Protein AF-A0A6I0BPE5-F1 (afdb_monomer)

Foldseek 3Di:
DDLVLLVVLVVVLCVLQVPDDDDPVLSVVSCVLCVVPDSVQLVVQSVVCSVPDPDGDDSCSSVDDPPVPDQDPVNVVVVVVVVVVVVVPDPDPVVVVVVVVVVCVVVVHDDDDDD

Secondary structure (DSSP, 8-state):
--HHHHHHHHHHHHHH-TT----HHHHHHHHHHTTTS-HHHHHHHHHHHHHH-SSPPPHHHHHS-----SPPHHHHHHHHHHHHHHHHTPPPHHHHHHHHHHHHHHTT--PPPP-

Solvent-accessible surface area (backbone atoms only — not comparable to full-atom values): 7094 Å² total; per-residue (Å²): 56,56,68,71,56,49,52,50,53,52,52,51,49,37,75,75,34,85,86,55,82,88,48,73,67,58,53,53,52,52,40,68,76,36,46,93,40,63,57,70,66,37,52,53,47,48,56,52,46,66,74,77,45,96,65,84,81,54,73,64,68,51,70,51,77,87,71,77,83,64,88,44,76,66,56,51,53,50,50,52,51,51,48,61,55,58,59,70,75,55,67,54,73,68,57,46,50,52,54,51,52,51,51,28,59,75,72,70,50,85,80,79,77,85,129

pLDDT: mean 85.26, std 11.71, range [37.69, 96.25]

Sequence (115 aa):
MEQKEVTGLLRYIVAVYPHFELTDDLVKVWIDLMKDVPYEETLVKLKEHCKTNKFPPKPADLLHEEKYSGPTVLGTKQLFKQWDENSKDVAPPEEREKHLKEIAKILGIKRRGRQ

Structure (mmCIF, N/CA/C/O backbone):
data_AF-A0A6I0BPE5-F1
#
_entry.id   AF-A0A6I0BPE5-F1
#
loop_
_atom_site.group_PDB
_atom_site.id
_atom_site.type_symbol
_atom_site.label_atom_id
_atom_site.label_alt_id
_atom_site.label_comp_id
_atom_site.label_asym_id
_atom_site.label_entity_id
_atom_site.label_seq_id
_atom_site.pdbx_PDB_ins_code
_atom_site.Cartn_x
_atom_site.Cartn_y
_atom_site.Cartn_z
_atom_site.occupancy
_atom_site.B_iso_or_equiv
_atom_site.auth_seq_id
_atom_site.auth_comp_id
_atom_site.auth_asym_id
_atom_site.auth_atom_id
_atom_site.pdbx_PDB_model_num
ATOM 1 N N . MET A 1 1 ? 2.322 -10.224 9.571 1.00 87.38 1 MET A N 1
ATOM 2 C CA . MET A 1 1 ? 1.866 -9.454 10.749 1.00 87.38 1 MET A CA 1
ATOM 3 C C . MET A 1 1 ? 0.686 -10.132 11.441 1.00 87.38 1 MET A C 1
ATOM 5 O O . MET A 1 1 ? 0.049 -10.995 10.843 1.00 87.38 1 MET A O 1
ATOM 9 N N . GLU A 1 2 ? 0.382 -9.733 12.675 1.00 91.12 2 GLU A N 1
ATOM 10 C CA . GLU A 1 2 ? -0.720 -10.246 13.498 1.00 91.12 2 GLU A CA 1
ATOM 11 C C . GLU A 1 2 ? -2.092 -9.697 13.073 1.00 91.12 2 GLU A C 1
ATOM 13 O O . GLU A 1 2 ? -2.214 -8.583 12.565 1.00 91.12 2 GLU A O 1
ATOM 18 N N . GLN A 1 3 ? -3.174 -10.426 13.367 1.00 91.31 3 GLN A N 1
ATOM 19 C CA . GLN A 1 3 ? -4.537 -10.004 12.989 1.00 91.31 3 GLN A CA 1
ATOM 20 C C . GLN A 1 3 ? -4.906 -8.620 13.543 1.00 91.31 3 GLN A C 1
ATOM 22 O O . GLN A 1 3 ? -5.512 -7.799 12.854 1.00 91.31 3 GLN A O 1
ATOM 27 N N . LYS A 1 4 ? -4.502 -8.335 14.789 1.00 92.56 4 LYS A N 1
ATOM 28 C CA . LYS A 1 4 ? -4.739 -7.035 15.433 1.00 92.56 4 LYS A CA 1
ATOM 29 C C . LYS A 1 4 ? -4.063 -5.896 14.670 1.00 92.56 4 LYS A C 1
ATOM 31 O O . LYS A 1 4 ? -4.650 -4.826 14.530 1.00 92.56 4 LYS A O 1
ATOM 36 N N . GLU A 1 5 ? -2.873 -6.137 14.137 1.00 93.94 5 GLU A N 1
ATOM 37 C CA . GLU A 1 5 ? -2.111 -5.158 13.365 1.00 93.94 5 GLU A CA 1
ATOM 38 C C . GLU A 1 5 ? -2.810 -4.849 12.035 1.00 93.94 5 GLU A C 1
ATOM 40 O O . GLU A 1 5 ? -3.046 -3.681 11.725 1.00 93.94 5 GLU A O 1
ATOM 45 N N . VAL A 1 6 ? -3.278 -5.880 11.319 1.00 94.12 6 VAL A N 1
ATOM 46 C CA . VAL A 1 6 ? -4.057 -5.721 10.075 1.00 94.12 6 VAL A CA 1
ATOM 47 C C . VAL A 1 6 ? -5.335 -4.921 10.321 1.00 94.12 6 VAL A C 1
ATOM 49 O O . VAL A 1 6 ? -5.643 -3.984 9.583 1.00 94.12 6 VAL A O 1
ATOM 52 N N . THR A 1 7 ? -6.073 -5.235 11.391 1.00 92.88 7 THR A N 1
ATOM 53 C CA . THR A 1 7 ? -7.275 -4.462 11.743 1.00 92.88 7 THR A CA 1
ATOM 54 C C . THR A 1 7 ? -6.942 -3.010 12.087 1.00 92.88 7 THR A C 1
ATOM 56 O O . THR A 1 7 ? -7.718 -2.112 11.764 1.00 92.88 7 THR A O 1
ATOM 59 N N . GLY A 1 8 ? -5.771 -2.750 12.678 1.00 94.00 8 GLY A N 1
ATOM 60 C CA . GLY A 1 8 ? -5.258 -1.402 12.914 1.00 94.00 8 GLY A CA 1
ATOM 61 C C . GLY A 1 8 ? -5.042 -0.622 11.615 1.00 94.00 8 GLY A C 1
ATOM 62 O O . GLY A 1 8 ? -5.507 0.514 11.507 1.00 94.00 8 GLY A O 1
ATOM 63 N N . LEU A 1 9 ? -4.420 -1.247 10.609 1.00 94.88 9 LEU A N 1
ATOM 64 C CA . LEU A 1 9 ? -4.227 -0.652 9.280 1.00 94.88 9 LEU A CA 1
ATOM 65 C C . LEU A 1 9 ? -5.565 -0.326 8.608 1.00 94.88 9 LEU A C 1
ATOM 67 O O . LEU A 1 9 ? -5.765 0.786 8.124 1.00 94.88 9 LEU A O 1
ATOM 71 N N . LEU A 1 10 ? -6.513 -1.264 8.6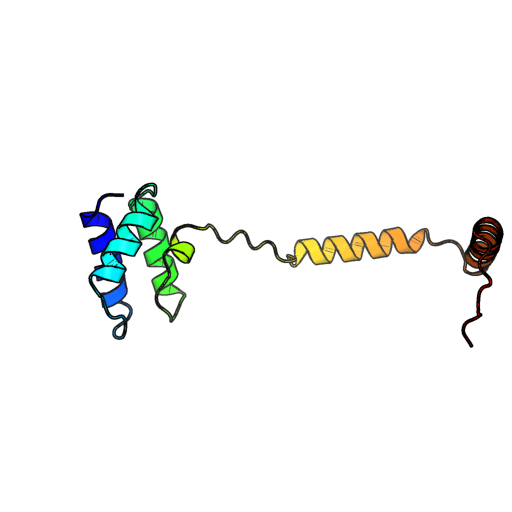33 1.00 95.12 10 LEU A N 1
ATOM 72 C CA . LEU A 1 10 ? -7.838 -1.075 8.042 1.00 95.12 10 LEU A CA 1
ATOM 73 C C . LEU A 1 10 ? -8.629 0.048 8.725 1.00 95.12 10 LEU A C 1
ATOM 75 O O . LEU A 1 10 ? -9.257 0.858 8.045 1.00 95.12 10 LEU A O 1
ATOM 79 N N . ARG A 1 11 ? -8.555 0.166 10.058 1.00 94.00 11 ARG A N 1
ATOM 80 C CA . ARG A 1 11 ? -9.164 1.297 10.783 1.00 94.00 11 ARG A CA 1
ATOM 81 C C . ARG A 1 11 ? -8.543 2.632 10.381 1.00 94.00 11 ARG A C 1
ATOM 83 O O . ARG A 1 11 ? -9.265 3.619 10.268 1.00 94.00 11 ARG A O 1
ATOM 90 N N . TYR A 1 12 ? -7.233 2.663 10.146 1.00 95.19 12 TYR A N 1
ATOM 91 C CA . TYR A 1 12 ? -6.552 3.860 9.656 1.00 95.19 12 TYR A CA 1
ATOM 92 C C . TYR A 1 12 ? -7.039 4.252 8.254 1.00 95.19 12 TYR A C 1
ATOM 94 O O . TYR A 1 12 ? -7.326 5.422 8.013 1.00 95.19 12 TYR A O 1
ATOM 102 N N . ILE A 1 13 ? -7.203 3.278 7.353 1.00 95.56 13 ILE A N 1
ATOM 103 C CA . ILE A 1 13 ? -7.740 3.494 6.000 1.00 95.56 13 ILE A CA 1
ATOM 104 C C . ILE A 1 13 ? -9.146 4.101 6.072 1.00 95.56 13 ILE A C 1
ATOM 106 O O . ILE A 1 13 ? -9.382 5.151 5.485 1.00 95.56 13 ILE A O 1
ATOM 110 N N . VAL A 1 14 ? -10.063 3.517 6.844 1.00 95.25 14 VAL A N 1
ATOM 111 C CA . VAL A 1 14 ? -11.444 4.030 6.978 1.00 95.25 14 VAL A CA 1
ATOM 112 C C . VAL A 1 14 ? -11.472 5.466 7.505 1.00 95.25 14 VAL A C 1
ATOM 114 O O . VAL A 1 14 ? -12.278 6.276 7.056 1.00 95.25 14 VAL A O 1
ATOM 117 N N . ALA A 1 15 ? -10.579 5.802 8.440 1.00 94.62 15 ALA A N 1
ATOM 118 C CA . ALA A 1 15 ? -10.495 7.151 8.991 1.00 94.62 15 ALA A CA 1
ATOM 119 C C . ALA A 1 15 ? -10.044 8.197 7.954 1.00 94.62 15 ALA A C 1
ATOM 121 O O . ALA A 1 15 ? -10.436 9.358 8.051 1.00 94.62 15 ALA A O 1
ATOM 122 N N . VAL A 1 16 ? -9.230 7.798 6.970 1.00 96.25 16 VAL A N 1
ATOM 123 C CA . VAL A 1 16 ? -8.752 8.677 5.889 1.00 96.25 16 VAL A CA 1
ATOM 124 C C . VAL A 1 16 ? -9.733 8.721 4.714 1.00 96.25 16 VAL A C 1
ATOM 126 O O . VAL A 1 16 ? -9.874 9.766 4.082 1.00 96.25 16 VAL A O 1
ATOM 129 N N . TYR A 1 17 ? -10.422 7.615 4.426 1.00 95.62 17 TYR A N 1
ATOM 130 C CA . TYR A 1 17 ? -11.315 7.468 3.276 1.00 95.62 17 TYR A CA 1
ATOM 131 C C . TYR A 1 17 ? -12.760 7.224 3.744 1.00 95.62 17 TYR A C 1
ATOM 133 O O . TYR A 1 17 ? -13.156 6.072 3.919 1.00 95.62 17 TYR A O 1
ATOM 141 N N . PRO A 1 18 ? -13.588 8.279 3.888 1.00 89.50 18 PRO A N 1
ATOM 142 C CA . PRO A 1 18 ? -14.922 8.185 4.495 1.00 89.50 18 PRO A CA 1
ATOM 143 C C . PRO A 1 18 ? -15.908 7.236 3.799 1.00 89.50 18 PRO A C 1
ATOM 145 O O . PRO A 1 18 ? -16.881 6.810 4.409 1.00 89.50 18 PRO A O 1
ATOM 148 N N . HIS A 1 19 ? -15.681 6.925 2.522 1.00 91.44 19 HIS A N 1
ATOM 149 C CA . HIS A 1 19 ? -16.529 6.030 1.726 1.00 91.44 19 HIS A CA 1
ATOM 150 C C . HIS A 1 19 ? -16.011 4.587 1.673 1.00 91.44 19 HIS A C 1
ATOM 152 O O . HIS A 1 19 ? -16.539 3.772 0.922 1.00 91.44 19 HIS A O 1
ATOM 158 N N . PHE A 1 20 ? -14.946 4.271 2.409 1.00 92.00 20 PHE A N 1
ATOM 159 C CA . PHE A 1 20 ? -14.399 2.925 2.447 1.00 92.00 20 PHE A CA 1
ATOM 160 C C . PHE A 1 20 ? -15.201 2.053 3.418 1.00 92.00 20 PHE A C 1
ATOM 162 O O . PHE A 1 20 ? -15.185 2.273 4.629 1.00 92.00 20 PHE A O 1
ATOM 169 N N . GLU A 1 21 ? -15.890 1.051 2.878 1.00 90.31 21 GLU A N 1
ATOM 170 C CA . GLU A 1 21 ? -16.673 0.101 3.662 1.00 90.31 21 GLU A CA 1
ATOM 171 C C . GLU A 1 21 ? -15.819 -1.087 4.105 1.00 90.31 21 GLU A C 1
ATOM 173 O O . GLU A 1 21 ? -15.180 -1.768 3.300 1.00 90.31 21 GLU A O 1
ATOM 178 N N . LEU A 1 22 ? -15.835 -1.353 5.411 1.00 92.25 22 LEU A N 1
ATOM 179 C CA . LEU A 1 22 ? -15.244 -2.554 5.982 1.00 92.25 22 LEU A CA 1
ATOM 180 C C . LEU A 1 22 ? -16.278 -3.675 6.025 1.00 92.25 22 LEU A C 1
ATOM 182 O O . LEU A 1 22 ? -17.317 -3.540 6.666 1.00 92.25 22 LEU A O 1
ATOM 186 N N . THR A 1 23 ? -15.946 -4.802 5.401 1.00 94.06 23 THR A N 1
ATOM 187 C CA . THR A 1 23 ? -16.703 -6.053 5.506 1.00 94.06 23 THR A CA 1
ATOM 188 C C . THR A 1 23 ? -15.840 -7.141 6.137 1.00 94.06 23 THR A C 1
ATOM 190 O O . THR A 1 23 ? -14.610 -7.109 6.040 1.00 94.06 23 THR A O 1
ATOM 193 N N . ASP A 1 24 ? -16.473 -8.133 6.763 1.00 92.94 24 ASP A N 1
ATOM 194 C CA . ASP A 1 24 ? -15.759 -9.245 7.406 1.00 92.94 24 ASP A CA 1
ATOM 195 C C . ASP A 1 24 ? -14.891 -10.028 6.416 1.00 92.94 24 ASP A C 1
ATOM 197 O O . ASP A 1 24 ? -13.774 -10.437 6.739 1.00 92.94 24 ASP A O 1
ATOM 201 N N . ASP A 1 25 ? -15.377 -10.209 5.189 1.00 95.06 25 ASP A N 1
ATOM 202 C CA . ASP A 1 25 ? -14.631 -10.905 4.143 1.00 95.06 25 ASP A CA 1
ATOM 203 C C . ASP A 1 25 ? -13.411 -10.097 3.692 1.00 95.06 25 ASP A C 1
ATOM 205 O O . ASP A 1 25 ? -12.338 -10.670 3.495 1.00 95.06 25 ASP A O 1
ATOM 209 N N . LEU A 1 26 ? -13.522 -8.765 3.624 1.00 93.94 26 LEU A N 1
ATOM 210 C CA . LEU A 1 26 ? -12.383 -7.894 3.337 1.00 93.94 26 LEU A CA 1
ATOM 211 C C . LEU A 1 26 ? -11.306 -8.030 4.415 1.00 93.94 26 LEU A C 1
ATOM 213 O O . LEU A 1 26 ? -10.131 -8.183 4.085 1.00 93.94 26 LEU A O 1
ATOM 217 N N . VAL A 1 27 ? -11.696 -8.027 5.692 1.00 93.94 27 VAL A N 1
ATOM 218 C CA . VAL A 1 27 ? -10.758 -8.194 6.811 1.00 93.94 27 VAL A CA 1
ATOM 219 C C . VAL A 1 27 ? -10.036 -9.539 6.715 1.00 93.94 27 VAL A C 1
ATOM 221 O O . VAL A 1 27 ? -8.811 -9.576 6.815 1.00 93.94 27 VAL A O 1
ATOM 224 N N . LYS A 1 28 ? -10.762 -10.637 6.466 1.00 94.94 28 LYS A N 1
ATOM 225 C CA . LYS A 1 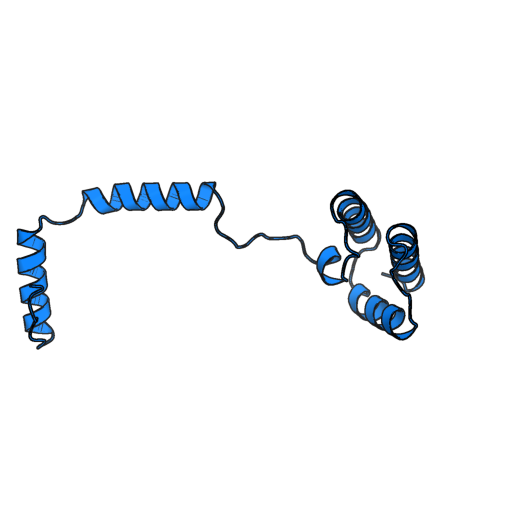28 ? -10.165 -11.978 6.317 1.00 94.94 28 LYS A CA 1
ATOM 226 C C . LYS A 1 28 ? -9.164 -12.036 5.165 1.00 94.94 28 LYS A C 1
ATOM 228 O O . LYS A 1 28 ? -8.072 -12.569 5.342 1.00 94.94 28 LYS A O 1
ATOM 233 N N . VAL A 1 29 ? -9.509 -11.457 4.014 1.00 95.38 29 VAL A N 1
ATOM 234 C CA . VAL A 1 29 ? -8.623 -11.401 2.841 1.00 95.38 29 VAL A CA 1
ATOM 235 C C . VAL A 1 29 ? -7.362 -10.594 3.145 1.00 95.38 29 VAL A C 1
ATOM 237 O O . VAL A 1 29 ? -6.260 -11.033 2.829 1.00 95.38 29 VAL A O 1
ATOM 240 N N . TRP A 1 30 ? -7.491 -9.436 3.794 1.00 95.44 30 TRP A N 1
ATOM 241 C CA . TRP A 1 30 ? -6.332 -8.627 4.181 1.00 95.44 30 TRP A CA 1
ATOM 242 C C . TRP A 1 30 ? -5.422 -9.350 5.177 1.00 95.44 30 TRP A C 1
ATOM 244 O 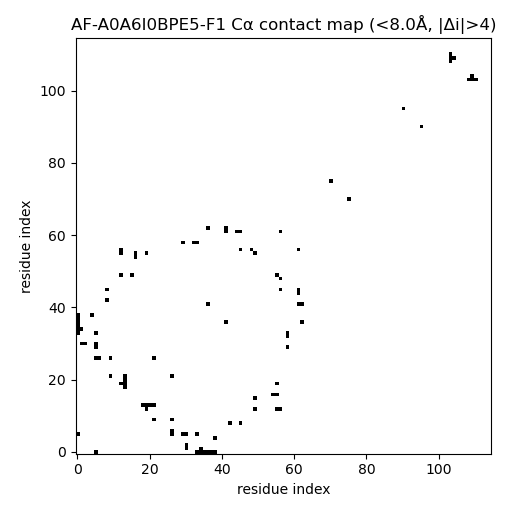O . TRP A 1 30 ? -4.203 -9.263 5.049 1.00 95.44 30 TRP A O 1
ATOM 254 N N . ILE A 1 31 ? -5.994 -10.089 6.134 1.00 94.44 31 ILE A N 1
ATOM 255 C CA . ILE A 1 31 ? -5.220 -10.891 7.090 1.00 94.44 31 ILE A CA 1
ATOM 256 C C . ILE A 1 31 ? -4.398 -11.960 6.367 1.00 94.44 31 ILE A C 1
ATOM 258 O O . ILE A 1 31 ? -3.205 -12.087 6.639 1.00 94.44 31 ILE A O 1
ATOM 262 N N . ASP A 1 32 ? -5.004 -12.694 5.432 1.00 94.62 32 ASP A N 1
ATOM 263 C CA . ASP A 1 32 ? -4.295 -13.735 4.679 1.00 94.62 32 ASP A CA 1
ATOM 264 C C . ASP A 1 32 ? -3.174 -13.153 3.801 1.00 94.62 32 ASP A C 1
ATOM 266 O O . ASP A 1 32 ? -2.058 -13.673 3.788 1.00 94.62 32 ASP A O 1
ATOM 270 N N . LEU A 1 33 ? -3.425 -12.017 3.138 1.00 93.19 33 LEU A N 1
ATOM 271 C CA . LEU A 1 33 ? -2.448 -11.364 2.259 1.00 93.19 33 LEU A CA 1
ATOM 272 C C . LEU A 1 33 ? -1.274 -10.708 3.005 1.00 93.19 33 LEU A C 1
ATOM 274 O O . LEU A 1 33 ? -0.214 -10.520 2.413 1.00 93.19 33 LEU A O 1
ATOM 278 N N . MET A 1 34 ? -1.442 -10.342 4.279 1.00 91.56 34 MET A N 1
ATOM 279 C CA . MET A 1 34 ? -0.428 -9.619 5.064 1.00 91.56 34 MET A CA 1
ATOM 280 C C . MET A 1 34 ? 0.303 -10.480 6.107 1.00 91.56 34 MET A C 1
ATOM 282 O O . MET A 1 34 ? 1.114 -9.964 6.888 1.00 91.56 34 MET A O 1
ATOM 286 N N . LYS A 1 35 ? 0.058 -11.795 6.139 1.00 90.31 35 LYS A N 1
ATOM 287 C CA . LYS A 1 35 ? 0.614 -12.703 7.160 1.00 90.31 35 LYS A CA 1
ATOM 288 C C . LYS A 1 35 ? 2.149 -12.695 7.226 1.00 90.31 35 LYS A C 1
ATOM 290 O O . LYS A 1 35 ? 2.698 -12.650 8.324 1.00 90.31 35 LYS A O 1
ATOM 295 N N . ASP A 1 36 ? 2.825 -12.582 6.084 1.00 88.12 36 ASP A N 1
ATOM 296 C CA . ASP A 1 36 ? 4.292 -12.670 5.971 1.00 88.12 36 ASP A CA 1
ATOM 297 C C . ASP A 1 36 ? 4.988 -11.297 5.915 1.00 88.12 36 ASP A C 1
ATOM 299 O O . ASP A 1 36 ? 6.163 -11.191 5.570 1.00 88.12 36 ASP A O 1
ATOM 303 N N . VAL A 1 37 ? 4.260 -10.221 6.229 1.00 88.94 37 VAL A N 1
ATOM 304 C CA . VAL A 1 37 ? 4.707 -8.845 5.974 1.00 88.94 37 VAL A CA 1
ATOM 305 C C . VAL A 1 37 ? 4.973 -8.115 7.296 1.00 88.94 37 VAL A C 1
ATOM 307 O O . VAL A 1 37 ? 4.164 -8.254 8.224 1.00 88.94 37 VAL A O 1
ATOM 310 N N . PRO A 1 38 ? 6.065 -7.332 7.413 1.00 91.31 38 PRO A N 1
ATOM 311 C CA . PRO A 1 38 ? 6.344 -6.517 8.596 1.00 91.31 38 PRO A CA 1
ATOM 312 C C . PRO A 1 38 ? 5.334 -5.373 8.776 1.00 91.31 38 PRO A C 1
ATOM 314 O O . PRO A 1 38 ? 5.067 -4.605 7.848 1.00 91.31 38 PRO A O 1
ATOM 317 N N . TYR A 1 39 ? 4.793 -5.219 9.988 1.00 90.69 39 TYR A N 1
ATOM 318 C CA . TYR A 1 39 ? 3.802 -4.180 10.297 1.00 90.69 39 TYR A CA 1
ATOM 319 C C . TYR A 1 39 ? 4.354 -2.756 10.168 1.00 90.69 39 TYR A C 1
ATOM 321 O O . TYR A 1 39 ? 3.742 -1.931 9.492 1.00 90.69 39 TYR A O 1
ATOM 329 N N . GLU A 1 40 ? 5.513 -2.475 10.766 1.00 90.75 40 GLU A N 1
ATOM 330 C CA . GLU A 1 40 ? 6.091 -1.123 10.798 1.00 90.75 40 GLU A CA 1
ATOM 331 C C . GLU A 1 40 ? 6.346 -0.564 9.391 1.00 90.75 40 GLU A C 1
ATOM 333 O O . GLU A 1 40 ? 5.925 0.549 9.073 1.00 90.75 40 GLU A O 1
ATOM 338 N N . GLU A 1 41 ? 6.952 -1.363 8.508 1.00 89.94 41 GLU A N 1
ATOM 339 C CA . GLU A 1 41 ? 7.201 -0.973 7.114 1.00 89.94 41 GLU A CA 1
ATOM 340 C C . GLU A 1 41 ? 5.892 -0.709 6.357 1.00 89.94 41 GLU A C 1
ATOM 342 O O . GLU A 1 41 ? 5.759 0.289 5.643 1.00 89.94 41 GLU A O 1
ATOM 347 N N . THR A 1 42 ? 4.889 -1.565 6.565 1.00 92.31 42 THR A N 1
ATOM 348 C CA . THR A 1 42 ? 3.562 -1.427 5.947 1.00 92.31 42 THR A CA 1
ATOM 349 C C . THR A 1 42 ? 2.854 -0.161 6.424 1.00 92.31 42 THR A C 1
ATOM 351 O O . THR A 1 42 ? 2.230 0.547 5.631 1.00 92.31 42 THR A O 1
ATOM 354 N N . LEU A 1 43 ? 2.965 0.165 7.713 1.00 93.62 43 LEU A N 1
ATOM 355 C CA . LEU A 1 43 ? 2.354 1.352 8.301 1.00 93.62 43 LEU A CA 1
ATOM 356 C C . LEU A 1 43 ? 2.978 2.643 7.758 1.00 93.62 43 LEU A C 1
ATOM 358 O O . LEU A 1 43 ? 2.261 3.619 7.528 1.00 93.62 43 LEU A O 1
ATOM 362 N N . VAL A 1 44 ? 4.297 2.667 7.549 1.00 93.19 44 VAL A N 1
ATOM 363 C CA . VAL A 1 44 ? 4.986 3.808 6.928 1.00 93.19 44 VAL A CA 1
ATOM 364 C C . VAL A 1 44 ? 4.478 4.020 5.502 1.00 93.19 44 VAL A C 1
ATOM 366 O O . VAL A 1 44 ? 4.013 5.118 5.190 1.00 93.19 44 VAL A O 1
ATOM 369 N N . LYS A 1 45 ? 4.448 2.963 4.680 1.00 92.19 45 LYS A N 1
ATOM 370 C CA . LYS A 1 45 ? 3.922 3.022 3.306 1.00 92.19 45 LYS A CA 1
ATOM 371 C C . LYS A 1 45 ? 2.461 3.461 3.259 1.00 92.19 45 LYS A C 1
ATOM 373 O O . LYS A 1 45 ? 2.092 4.304 2.445 1.00 92.19 45 LYS A O 1
ATOM 378 N N . LEU A 1 46 ? 1.630 2.960 4.174 1.00 94.88 46 LEU A N 1
ATOM 379 C CA . LEU A 1 46 ? 0.229 3.362 4.274 1.00 94.88 46 LEU A CA 1
ATOM 380 C C . LEU A 1 46 ? 0.091 4.863 4.554 1.00 94.88 46 LEU A C 1
ATOM 382 O O . LEU A 1 46 ? -0.709 5.544 3.914 1.00 94.88 46 LEU A O 1
ATOM 386 N N . LYS A 1 47 ? 0.885 5.402 5.485 1.00 94.81 47 LYS A N 1
ATOM 387 C CA . LYS A 1 47 ? 0.883 6.840 5.792 1.00 94.81 47 LYS A CA 1
ATOM 388 C C . LYS A 1 47 ? 1.328 7.678 4.599 1.00 94.81 47 LYS A C 1
ATOM 390 O O . LYS A 1 47 ? 0.790 8.764 4.405 1.00 94.81 47 LYS A O 1
ATOM 395 N N . GLU A 1 48 ? 2.308 7.216 3.831 1.00 94.06 48 GLU A N 1
ATOM 396 C CA . GLU A 1 48 ? 2.752 7.898 2.612 1.00 94.06 48 GLU A CA 1
ATOM 397 C C . GLU A 1 48 ? 1.668 7.883 1.537 1.00 94.06 48 GLU A C 1
ATOM 399 O O . GLU A 1 48 ? 1.306 8.947 1.035 1.00 94.06 48 GLU A O 1
ATOM 404 N N . HIS A 1 49 ? 1.070 6.719 1.267 1.00 94.62 49 HIS A N 1
ATOM 405 C CA . HIS A 1 49 ? -0.033 6.577 0.316 1.00 94.62 49 HIS A CA 1
ATOM 406 C C . HIS A 1 49 ? -1.201 7.499 0.668 1.00 94.62 49 HIS A C 1
ATOM 408 O O . HIS A 1 49 ? -1.698 8.222 -0.188 1.00 94.62 49 HIS A O 1
ATOM 414 N N . CYS A 1 50 ? -1.602 7.545 1.939 1.00 93.94 50 CYS A N 1
ATOM 415 C CA . CYS A 1 50 ? -2.681 8.418 2.408 1.00 93.94 50 CYS A CA 1
ATOM 416 C C . CYS A 1 50 ? -2.398 9.922 2.253 1.00 93.94 50 CYS A C 1
ATOM 418 O O . CYS A 1 50 ? -3.336 10.713 2.271 1.00 93.94 50 CYS A O 1
ATOM 420 N N . LYS A 1 51 ? -1.134 10.342 2.112 1.00 93.69 51 LYS A N 1
ATOM 421 C CA . LYS A 1 51 ? -0.779 11.751 1.867 1.00 93.69 51 LYS A CA 1
ATOM 422 C C . LYS A 1 51 ? -0.831 12.126 0.390 1.00 93.69 51 LYS A C 1
ATOM 424 O O . LYS A 1 51 ? -1.065 13.291 0.075 1.00 93.69 51 LYS A O 1
ATOM 429 N N . THR A 1 52 ? -0.550 11.182 -0.503 1.00 92.50 52 THR A N 1
ATOM 430 C CA . THR A 1 52 ? -0.340 11.448 -1.933 1.00 92.50 52 THR A CA 1
ATOM 431 C C . THR A 1 52 ? -1.511 11.001 -2.801 1.00 92.50 52 THR A C 1
ATOM 433 O O . THR A 1 52 ? -1.741 11.585 -3.861 1.00 92.50 52 THR A O 1
ATOM 436 N N . ASN A 1 53 ? -2.281 10.011 -2.350 1.00 93.62 53 ASN A N 1
ATOM 437 C CA . ASN A 1 53 ? -3.346 9.392 -3.121 1.00 93.62 53 ASN A CA 1
ATOM 438 C C . ASN A 1 53 ? -4.735 9.758 -2.593 1.00 93.62 53 ASN A C 1
ATOM 440 O O . ASN A 1 53 ? -4.992 9.824 -1.396 1.00 93.62 53 ASN A O 1
ATOM 444 N N . LYS A 1 54 ? -5.663 9.969 -3.531 1.00 92.25 54 LYS A N 1
ATOM 445 C CA . LYS A 1 54 ? -7.072 10.283 -3.236 1.00 92.25 54 LYS A CA 1
ATOM 446 C C . LYS A 1 54 ? -7.931 9.038 -3.009 1.00 92.25 54 LYS A C 1
ATOM 448 O O . LYS A 1 54 ? -9.070 9.162 -2.570 1.00 92.25 54 LYS A O 1
ATOM 453 N N . PHE A 1 55 ? -7.409 7.862 -3.354 1.00 93.81 55 PHE A N 1
ATOM 454 C CA . PHE A 1 55 ? -8.142 6.601 -3.340 1.00 93.81 55 PHE A CA 1
ATOM 455 C C . PHE A 1 55 ? -7.546 5.625 -2.317 1.00 93.81 55 PHE A C 1
ATOM 457 O O . PHE A 1 55 ? -6.320 5.606 -2.153 1.00 93.81 55 PHE A O 1
ATOM 464 N N . PRO A 1 56 ? -8.390 4.794 -1.671 1.00 93.44 56 PRO A N 1
ATOM 465 C CA . PRO A 1 56 ? -7.931 3.811 -0.700 1.00 93.44 56 PRO A CA 1
ATOM 466 C C . PRO A 1 56 ? -6.910 2.849 -1.322 1.00 93.44 56 PRO A C 1
ATOM 468 O O . PRO A 1 56 ? -7.102 2.428 -2.467 1.00 93.44 56 PRO A O 1
ATOM 471 N N . PRO A 1 57 ? -5.850 2.477 -0.586 1.00 94.19 57 PRO A N 1
ATOM 472 C CA . PRO A 1 57 ? -4.879 1.507 -1.067 1.00 94.19 57 PRO A CA 1
ATOM 473 C C . PRO A 1 57 ? -5.479 0.101 -1.122 1.00 94.19 57 PRO A C 1
ATOM 475 O O . PRO A 1 57 ? -6.332 -0.279 -0.315 1.00 94.19 57 PRO A O 1
ATOM 478 N N . LYS A 1 58 ? -4.967 -0.705 -2.044 1.00 93.12 58 LYS A N 1
ATOM 479 C CA . LYS A 1 58 ? -5.099 -2.162 -2.058 1.00 93.12 58 LYS A CA 1
ATOM 480 C C . LYS A 1 58 ? -3.921 -2.780 -1.295 1.00 93.12 58 LYS A C 1
ATOM 482 O O . LYS A 1 58 ? -2.876 -2.142 -1.186 1.00 93.12 58 LYS A O 1
ATOM 487 N N . PRO A 1 59 ? -4.016 -4.047 -0.844 1.00 91.69 59 PRO A N 1
ATOM 488 C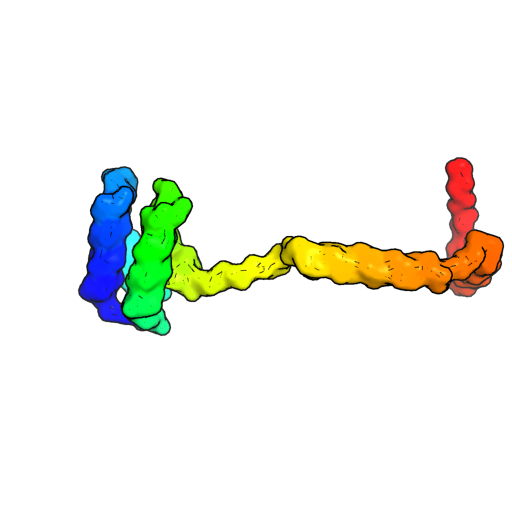 CA . PRO A 1 59 ? -2.876 -4.736 -0.238 1.00 91.69 59 PRO A CA 1
ATOM 489 C C . PRO A 1 59 ? -1.616 -4.657 -1.108 1.00 91.69 59 PRO A C 1
ATOM 491 O O . PRO A 1 59 ? -0.551 -4.322 -0.610 1.00 91.69 59 PRO A O 1
ATOM 494 N N . ALA A 1 60 ? -1.748 -4.857 -2.423 1.00 89.50 60 ALA A N 1
ATOM 495 C CA . ALA A 1 60 ? -0.629 -4.802 -3.364 1.00 89.50 60 ALA A CA 1
ATOM 496 C C . ALA A 1 60 ? 0.151 -3.472 -3.337 1.00 89.50 60 ALA A C 1
ATOM 498 O O . ALA A 1 60 ? 1.374 -3.501 -3.460 1.00 89.50 60 ALA A O 1
ATOM 499 N N . ASP A 1 61 ? -0.531 -2.344 -3.114 1.00 89.50 61 ASP A N 1
ATOM 500 C CA . ASP A 1 61 ? 0.084 -1.008 -3.071 1.00 89.50 61 ASP A CA 1
ATOM 501 C C . ASP A 1 61 ? 0.985 -0.834 -1.835 1.00 89.50 61 ASP A C 1
ATOM 503 O O . ASP A 1 61 ? 1.899 -0.016 -1.822 1.00 89.50 61 ASP A O 1
ATOM 507 N N . LEU A 1 62 ? 0.742 -1.625 -0.786 1.00 89.69 62 LEU A N 1
ATOM 508 C CA . LEU A 1 62 ? 1.525 -1.621 0.450 1.00 89.69 62 LEU A CA 1
ATOM 509 C C . LEU A 1 62 ? 2.623 -2.699 0.444 1.00 89.69 62 LEU A C 1
ATOM 511 O O . LEU A 1 62 ? 3.641 -2.562 1.125 1.00 89.69 62 LEU A O 1
ATOM 515 N N . LEU A 1 63 ? 2.429 -3.765 -0.337 1.00 84.50 63 LEU A N 1
ATOM 516 C CA . LEU A 1 63 ? 3.342 -4.907 -0.435 1.00 84.50 63 LEU A CA 1
ATOM 517 C C . LEU A 1 63 ? 4.483 -4.668 -1.423 1.00 84.50 63 LEU A C 1
ATOM 519 O O . LEU A 1 63 ? 5.625 -5.034 -1.148 1.00 84.50 63 LEU A O 1
ATOM 523 N N . HIS A 1 64 ? 4.200 -4.052 -2.568 1.00 68.12 64 HIS A N 1
ATOM 524 C CA . HIS A 1 64 ? 5.213 -3.812 -3.584 1.00 68.12 64 HIS A CA 1
ATOM 525 C C . HIS A 1 64 ? 5.951 -2.497 -3.333 1.00 68.12 64 HIS A C 1
ATOM 527 O O . HIS A 1 64 ? 5.361 -1.469 -3.025 1.00 68.12 64 HIS A O 1
ATOM 533 N N . GLU A 1 65 ? 7.273 -2.516 -3.488 1.00 63.16 65 GLU A N 1
ATOM 534 C CA . GLU A 1 65 ? 7.968 -1.305 -3.912 1.00 63.16 65 GLU A CA 1
ATOM 535 C C . GLU A 1 65 ? 7.605 -1.094 -5.380 1.00 63.16 65 GLU A C 1
ATOM 537 O O . GLU A 1 65 ? 7.763 -2.024 -6.179 1.00 63.16 65 GLU A O 1
ATOM 542 N N . GLU A 1 66 ? 7.103 0.087 -5.743 1.00 56.53 66 GLU A N 1
ATOM 543 C CA . GLU A 1 66 ? 6.944 0.471 -7.144 1.00 56.53 66 GLU A CA 1
ATOM 544 C C . GLU A 1 66 ? 8.321 0.468 -7.822 1.00 56.53 66 GLU A C 1
ATOM 546 O O . GLU A 1 66 ? 8.994 1.487 -7.970 1.00 56.53 66 GLU A O 1
ATOM 551 N N . LYS A 1 67 ? 8.769 -0.700 -8.280 1.00 55.66 67 LYS A N 1
ATOM 552 C CA . LYS A 1 67 ? 9.797 -0.782 -9.305 1.00 55.66 67 LYS A CA 1
ATOM 553 C C . LYS A 1 67 ? 9.102 -0.386 -10.590 1.00 55.66 67 LYS A C 1
ATOM 555 O O . LYS A 1 67 ? 8.584 -1.242 -11.303 1.00 55.66 67 LYS A O 1
ATOM 560 N N . TYR A 1 68 ? 9.048 0.917 -10.854 1.00 59.41 68 TYR A N 1
ATOM 561 C CA . TYR A 1 68 ? 8.683 1.427 -12.165 1.00 59.41 68 TYR A CA 1
ATOM 562 C C . TYR A 1 68 ? 9.596 0.751 -13.196 1.00 59.41 68 TYR A C 1
ATOM 564 O O . TYR A 1 68 ? 10.765 1.101 -13.344 1.00 59.41 68 TYR A O 1
ATOM 572 N N . SER A 1 69 ? 9.074 -0.278 -13.861 1.00 61.09 69 SER A N 1
ATOM 573 C CA . SER A 1 69 ? 9.776 -1.036 -14.900 1.00 61.09 69 SER A CA 1
ATOM 574 C C . SER A 1 69 ? 9.641 -0.376 -16.274 1.00 61.09 69 SER A C 1
ATOM 576 O O . SER A 1 69 ? 10.134 -0.902 -17.270 1.00 61.09 69 SER A O 1
ATOM 578 N N . GLY A 1 70 ? 8.961 0.774 -16.331 1.00 69.88 70 GLY A N 1
ATOM 579 C CA . GLY A 1 70 ? 8.801 1.563 -17.539 1.00 69.88 70 GLY A CA 1
ATOM 580 C C . GLY A 1 70 ? 10.075 2.324 -17.928 1.00 69.88 70 GLY A C 1
ATOM 581 O O . GLY A 1 70 ? 11.027 2.424 -17.147 1.00 69.88 70 GLY A O 1
ATOM 582 N N . PRO A 1 71 ? 10.108 2.899 -19.141 1.00 71.69 71 PRO A N 1
ATOM 583 C CA . PRO A 1 71 ? 11.249 3.674 -19.608 1.00 71.69 71 PRO A CA 1
ATOM 584 C C . PRO A 1 71 ? 11.459 4.905 -18.722 1.00 71.69 71 PRO A C 1
ATOM 586 O O . PRO A 1 71 ? 10.598 5.779 -18.633 1.00 71.69 71 PRO A O 1
ATOM 589 N N . THR A 1 72 ? 12.614 5.001 -18.067 1.00 81.69 72 THR A N 1
ATOM 590 C CA . THR A 1 72 ? 12.988 6.220 -17.340 1.00 81.69 72 THR A CA 1
ATOM 591 C C . THR A 1 72 ? 13.472 7.283 -18.321 1.00 81.69 72 THR A C 1
ATOM 593 O O . THR A 1 72 ? 14.040 6.963 -19.362 1.00 81.69 72 THR A O 1
ATOM 596 N N . VAL A 1 73 ? 13.330 8.568 -17.979 1.00 81.00 73 VAL A N 1
ATOM 597 C CA . VAL A 1 73 ? 13.861 9.672 -18.806 1.00 81.00 73 VAL A CA 1
ATOM 598 C C . VAL A 1 73 ? 15.358 9.487 -19.095 1.00 81.00 73 VAL A C 1
ATOM 600 O O . VAL A 1 73 ? 15.817 9.763 -20.203 1.00 81.00 73 VAL A O 1
ATOM 603 N N . LEU A 1 74 ? 16.120 8.991 -18.115 1.00 80.94 74 LEU A N 1
ATOM 604 C CA . LEU A 1 74 ? 17.541 8.676 -18.274 1.00 80.94 74 LEU A CA 1
ATOM 605 C C . LEU A 1 74 ? 17.766 7.503 -19.232 1.00 80.94 74 LEU A C 1
ATOM 607 O O . LEU A 1 74 ? 18.601 7.618 -20.129 1.00 80.94 74 LEU A O 1
ATOM 611 N N . GLY A 1 75 ? 16.996 6.422 -19.087 1.00 84.06 75 GLY A N 1
ATOM 612 C CA . GLY A 1 75 ? 17.049 5.273 -19.992 1.00 84.06 75 GLY A CA 1
ATOM 613 C C . GLY A 1 75 ? 16.730 5.669 -21.433 1.00 84.06 75 GLY A C 1
ATOM 614 O O . GLY A 1 75 ? 17.466 5.318 -22.352 1.00 84.06 75 GLY A O 1
ATOM 615 N N . THR A 1 76 ? 15.708 6.500 -21.636 1.00 86.44 76 THR A N 1
ATOM 616 C CA . THR A 1 76 ? 15.333 7.008 -22.962 1.00 86.44 76 THR A CA 1
ATOM 617 C C . THR A 1 76 ? 16.433 7.880 -23.576 1.00 86.44 76 THR A C 1
ATOM 619 O O . THR A 1 76 ? 16.742 7.742 -24.757 1.00 86.44 76 THR A O 1
ATOM 622 N N . LYS A 1 77 ? 17.089 8.747 -22.789 1.00 88.12 77 LYS A N 1
ATOM 623 C CA . LYS A 1 77 ? 18.229 9.555 -23.266 1.00 88.12 77 LYS A CA 1
ATOM 624 C C . LYS A 1 77 ? 19.425 8.696 -23.680 1.00 88.12 77 LYS A C 1
ATOM 626 O O . LYS A 1 77 ? 20.062 8.993 -24.687 1.00 88.12 77 LYS A O 1
ATOM 631 N N . GLN A 1 78 ? 19.732 7.645 -22.919 1.00 89.81 78 GLN A N 1
ATOM 632 C CA . GLN A 1 78 ? 20.798 6.704 -23.273 1.00 89.81 78 GL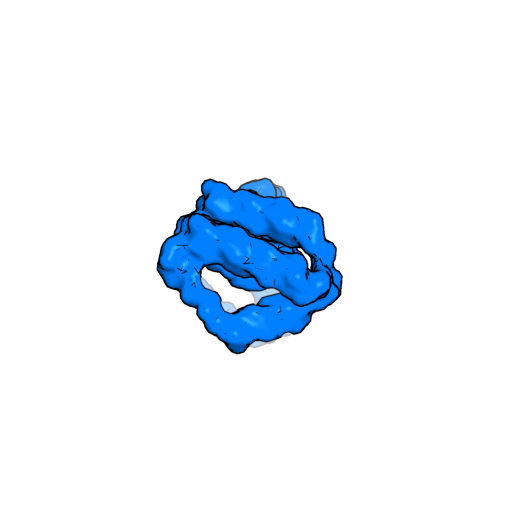N A CA 1
ATOM 633 C C . GLN A 1 78 ? 20.483 5.964 -24.573 1.00 89.81 78 GLN A C 1
ATOM 635 O O . GLN A 1 78 ? 21.365 5.837 -25.419 1.00 89.81 78 GLN A O 1
ATOM 640 N N . LEU A 1 79 ? 19.226 5.553 -24.762 1.00 87.06 79 LEU A N 1
ATOM 641 C CA . LEU A 1 79 ? 18.772 4.906 -25.990 1.00 87.06 79 LEU A CA 1
ATOM 642 C C . LEU A 1 79 ? 18.978 5.808 -27.219 1.00 87.06 79 LEU A C 1
ATOM 644 O O . LEU A 1 79 ? 19.532 5.362 -28.220 1.00 87.06 79 LEU A O 1
ATOM 648 N N . PHE A 1 80 ? 18.594 7.088 -27.134 1.00 89.69 80 PHE A N 1
ATOM 649 C CA . PHE A 1 80 ? 18.814 8.045 -28.225 1.00 89.69 80 PHE A CA 1
ATOM 650 C C . PHE A 1 80 ? 20.297 8.258 -28.524 1.00 89.69 80 PHE A C 1
ATOM 652 O O . PHE A 1 80 ? 20.688 8.249 -29.686 1.00 89.69 80 PHE A O 1
ATOM 659 N N . LYS A 1 81 ? 21.137 8.364 -27.488 1.00 89.50 81 LYS A N 1
ATOM 660 C CA . LYS A 1 81 ? 22.587 8.492 -27.665 1.00 89.50 81 LYS A CA 1
ATOM 661 C C . LYS A 1 81 ? 23.184 7.281 -28.389 1.00 89.50 81 LYS A C 1
ATOM 663 O O . LYS A 1 81 ? 23.971 7.455 -29.312 1.00 89.50 81 LYS A O 1
ATOM 668 N N . GLN A 1 82 ? 22.786 6.069 -28.003 1.00 86.88 82 GLN A N 1
ATOM 669 C CA . GLN A 1 82 ? 23.215 4.843 -28.681 1.00 86.88 82 GLN A CA 1
ATOM 670 C C . GLN A 1 82 ? 22.740 4.807 -30.133 1.00 86.88 82 GLN A C 1
ATOM 672 O O . GLN A 1 82 ? 23.470 4.351 -31.006 1.00 86.88 82 GLN A O 1
ATOM 677 N N . TRP A 1 83 ? 21.536 5.303 -30.418 1.00 86.00 83 TRP A N 1
ATOM 678 C CA . TRP A 1 83 ? 21.039 5.377 -31.787 1.00 86.00 8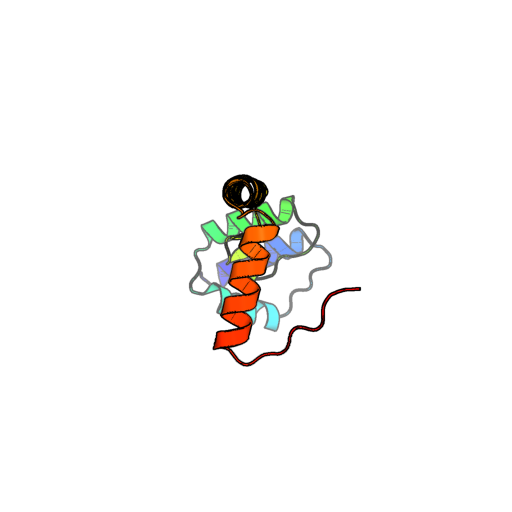3 TRP A CA 1
ATOM 679 C C . TRP A 1 83 ? 21.834 6.380 -32.634 1.00 86.00 83 TRP A C 1
ATOM 681 O O . TRP A 1 83 ? 22.227 6.053 -33.753 1.00 86.00 83 TRP A O 1
ATOM 691 N N . ASP A 1 84 ? 22.155 7.553 -32.088 1.00 85.94 84 ASP A N 1
ATOM 692 C CA . ASP A 1 84 ? 23.021 8.541 -32.739 1.00 85.94 84 ASP A CA 1
ATOM 693 C C . ASP A 1 84 ? 24.442 8.005 -32.968 1.00 85.94 84 ASP A C 1
ATOM 695 O O . ASP A 1 84 ? 25.057 8.299 -33.987 1.00 85.94 84 ASP A O 1
ATOM 699 N N . GLU A 1 85 ? 24.984 7.204 -32.052 1.00 83.81 85 GLU A N 1
ATOM 700 C CA . GLU A 1 85 ? 26.288 6.551 -32.222 1.00 83.81 85 GLU A CA 1
ATOM 701 C C . GLU A 1 85 ? 26.236 5.454 -33.291 1.00 83.81 85 GLU A C 1
ATOM 703 O O . GLU A 1 85 ? 27.037 5.471 -34.224 1.00 83.81 85 GLU A O 1
ATOM 708 N N . ASN A 1 86 ? 25.245 4.565 -33.227 1.00 83.06 86 ASN A N 1
ATOM 709 C CA . ASN A 1 86 ? 25.071 3.472 -34.186 1.00 83.06 86 ASN A CA 1
ATOM 710 C C . ASN A 1 86 ? 24.708 3.973 -35.591 1.00 83.06 86 ASN A C 1
ATOM 712 O O . ASN A 1 86 ? 25.008 3.310 -36.580 1.00 83.06 86 ASN A O 1
ATOM 716 N N . SER A 1 87 ? 24.056 5.134 -35.697 1.00 77.00 87 SER A N 1
ATOM 717 C CA . SER A 1 87 ? 23.699 5.737 -36.985 1.00 77.00 87 SER A CA 1
ATOM 718 C C . SER A 1 87 ? 24.898 6.332 -37.733 1.00 77.00 87 SER A C 1
ATOM 720 O O . SER A 1 87 ? 24.827 6.495 -38.951 1.00 77.00 87 SER A O 1
ATOM 722 N N . LYS A 1 88 ? 26.009 6.617 -37.038 1.00 76.31 88 LYS A N 1
ATOM 723 C CA . LYS A 1 88 ? 27.247 7.122 -37.658 1.00 76.31 88 LYS A CA 1
ATOM 724 C C . LYS A 1 88 ? 27.989 6.054 -38.452 1.00 76.31 88 LYS A C 1
ATOM 726 O O . LYS A 1 88 ? 28.666 6.398 -39.412 1.00 76.31 88 LYS A O 1
ATOM 731 N N . ASP A 1 89 ? 27.839 4.790 -38.068 1.00 69.50 89 ASP A N 1
ATOM 732 C CA . ASP A 1 89 ? 28.492 3.639 -38.706 1.00 69.50 89 ASP A CA 1
ATOM 733 C C . ASP A 1 89 ? 27.552 2.916 -39.692 1.00 69.50 89 ASP A C 1
ATOM 735 O O . ASP A 1 89 ? 27.647 1.717 -39.955 1.00 69.50 89 ASP A O 1
ATOM 739 N N . VAL A 1 90 ? 26.563 3.645 -40.219 1.00 70.69 90 VAL A N 1
ATOM 740 C CA . VAL A 1 90 ? 25.634 3.111 -41.215 1.00 70.69 90 VAL A CA 1
ATOM 741 C C . VAL A 1 90 ? 26.303 3.172 -42.579 1.00 70.69 90 VAL A C 1
ATOM 743 O O . VAL A 1 90 ? 26.613 4.252 -43.082 1.00 70.69 90 VAL A O 1
ATOM 746 N N . ALA A 1 91 ? 26.476 1.999 -43.192 1.00 70.50 91 ALA A N 1
ATOM 747 C CA . ALA A 1 91 ? 27.026 1.875 -44.536 1.00 70.50 91 ALA A CA 1
ATOM 748 C C . ALA A 1 91 ? 26.313 2.822 -45.527 1.00 70.50 91 ALA A C 1
ATOM 750 O O . ALA A 1 91 ? 25.073 2.912 -45.498 1.00 70.50 91 ALA A O 1
ATOM 751 N N . PRO A 1 92 ? 27.058 3.485 -46.435 1.00 77.44 92 PRO A N 1
ATOM 752 C CA . PRO A 1 92 ? 26.490 4.340 -47.466 1.00 77.44 92 PRO A CA 1
ATOM 753 C C . PRO A 1 92 ? 25.347 3.645 -48.224 1.00 77.44 92 PRO A C 1
ATOM 755 O O . PRO A 1 92 ? 25.400 2.425 -48.430 1.00 77.44 92 PRO A O 1
ATOM 758 N N . PRO A 1 93 ? 24.323 4.388 -48.689 1.00 73.44 93 PRO A N 1
ATOM 759 C CA . PRO A 1 93 ? 23.159 3.804 -49.358 1.00 73.44 93 PRO A CA 1
ATOM 760 C C . PRO A 1 93 ? 23.517 2.836 -50.496 1.00 73.44 93 PRO A C 1
ATOM 762 O O . PRO A 1 93 ? 22.865 1.804 -50.651 1.00 73.44 93 PRO A O 1
ATOM 765 N N . GLU A 1 94 ? 24.588 3.124 -51.240 1.00 77.12 94 GLU A N 1
ATOM 766 C CA . GLU A 1 94 ? 25.074 2.292 -52.345 1.00 77.12 94 GLU A CA 1
ATOM 767 C C . GLU A 1 94 ? 25.650 0.944 -51.890 1.00 77.12 94 GLU A C 1
ATOM 769 O O . GLU A 1 94 ? 25.348 -0.097 -52.479 1.00 77.12 94 GLU A O 1
ATOM 774 N N . GLU A 1 95 ? 26.466 0.936 -50.835 1.00 78.56 95 GLU A N 1
ATOM 775 C CA . GLU A 1 95 ? 27.042 -0.287 -50.264 1.00 78.56 95 GLU A CA 1
ATOM 776 C C . GLU A 1 95 ? 25.953 -1.132 -49.614 1.00 78.56 95 GLU A C 1
ATOM 778 O O . GLU A 1 95 ? 25.843 -2.335 -49.867 1.00 78.56 95 GLU A O 1
ATOM 783 N N . ARG A 1 96 ? 25.052 -0.476 -48.878 1.00 77.12 96 ARG A N 1
ATOM 784 C CA . ARG A 1 96 ? 23.859 -1.097 -48.311 1.00 77.12 96 ARG A CA 1
ATOM 785 C C . ARG A 1 96 ? 23.024 -1.780 -49.394 1.00 77.12 96 ARG A C 1
ATOM 787 O O . ARG A 1 96 ? 22.591 -2.913 -49.203 1.00 77.12 96 ARG A O 1
ATOM 794 N N . GLU A 1 97 ? 22.801 -1.148 -50.544 1.00 80.38 97 GLU A N 1
ATOM 795 C CA . GLU A 1 97 ? 22.082 -1.781 -51.652 1.00 80.38 97 GLU A CA 1
ATOM 796 C C . GLU A 1 97 ? 22.811 -2.984 -52.254 1.00 80.38 97 GLU A C 1
ATOM 798 O O . GLU A 1 97 ? 22.150 -3.979 -52.565 1.00 80.38 97 GLU A O 1
ATOM 803 N N . LYS A 1 98 ? 24.138 -2.920 -52.413 1.00 83.31 98 LYS A N 1
ATOM 804 C CA . LYS A 1 98 ? 24.951 -4.042 -52.913 1.00 83.31 98 LYS A CA 1
ATOM 805 C C . LYS A 1 98 ? 24.850 -5.247 -51.980 1.00 83.31 98 LYS A C 1
ATOM 807 O O . LYS A 1 98 ? 24.439 -6.318 -52.428 1.00 83.31 98 LYS A O 1
ATOM 812 N N . HIS A 1 99 ? 25.099 -5.051 -50.685 1.00 81.69 99 HIS A N 1
ATOM 813 C CA . HIS A 1 99 ? 24.998 -6.111 -49.679 1.00 81.69 99 HIS A CA 1
ATOM 814 C C . HIS A 1 99 ? 23.586 -6.682 -49.588 1.00 81.69 99 HIS A C 1
ATOM 816 O O . HIS A 1 99 ? 23.391 -7.891 -49.513 1.00 81.69 99 HIS A O 1
ATOM 822 N N . LEU A 1 100 ? 22.563 -5.833 -49.665 1.00 80.88 100 LEU A N 1
ATOM 823 C CA . LEU A 1 100 ? 21.190 -6.315 -49.629 1.00 80.88 100 LEU A CA 1
ATOM 824 C C . LEU A 1 100 ? 20.785 -7.086 -50.899 1.00 80.88 100 LEU A C 1
ATOM 826 O O . LEU A 1 100 ? 19.952 -7.987 -50.805 1.00 80.88 100 LEU A O 1
ATOM 830 N N . LYS A 1 101 ? 21.336 -6.752 -52.076 1.00 8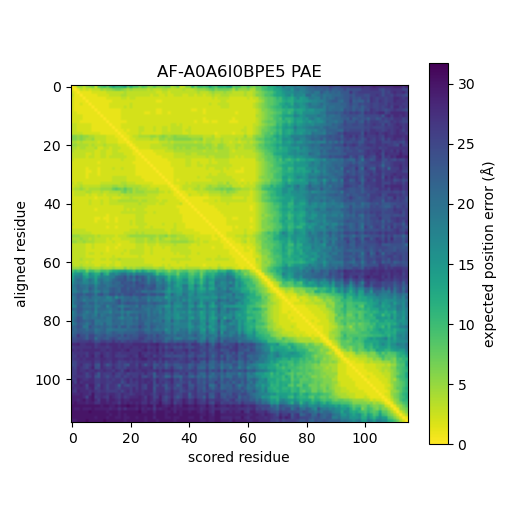4.94 101 LYS A N 1
ATOM 831 C CA . LYS A 1 101 ? 21.156 -7.533 -53.317 1.00 84.94 101 LYS A CA 1
ATOM 832 C C . LYS A 1 101 ? 21.841 -8.897 -53.209 1.00 84.94 101 LYS A C 1
ATOM 834 O O . LYS A 1 101 ? 21.268 -9.894 -53.641 1.00 84.94 101 LYS A O 1
ATOM 839 N N . GLU A 1 102 ? 23.020 -8.948 -52.600 1.00 85.00 102 GLU A N 1
ATOM 840 C CA . GLU A 1 102 ? 23.755 -10.186 -52.333 1.00 85.00 102 GLU A CA 1
ATOM 841 C C . GLU A 1 102 ? 23.005 -11.094 -51.348 1.00 85.00 102 GLU A C 1
ATOM 843 O O . GLU A 1 102 ? 22.740 -12.254 -51.659 1.00 85.00 102 GLU A O 1
ATOM 848 N N . ILE A 1 103 ? 22.537 -10.543 -50.225 1.00 85.31 103 ILE A N 1
ATOM 849 C CA . ILE A 1 103 ? 21.698 -11.257 -49.251 1.00 85.31 103 ILE A CA 1
ATOM 850 C C . ILE A 1 103 ? 20.417 -11.778 -49.916 1.00 85.31 103 ILE A C 1
ATOM 852 O O . ILE A 1 103 ? 20.050 -12.936 -49.733 1.00 85.31 103 ILE A O 1
ATOM 856 N N . ALA A 1 104 ? 19.744 -10.962 -50.733 1.00 85.00 104 ALA A N 1
ATOM 857 C CA . ALA A 1 104 ? 18.538 -11.382 -51.449 1.00 85.00 104 ALA A CA 1
ATOM 858 C C . ALA A 1 104 ? 18.802 -12.536 -52.433 1.00 85.00 104 ALA A C 1
ATOM 860 O O . ALA A 1 104 ? 17.956 -13.419 -52.579 1.00 85.00 104 ALA A O 1
ATOM 861 N N . LYS A 1 105 ? 19.980 -12.555 -53.072 1.00 87.56 105 LYS A N 1
ATOM 862 C CA . LYS A 1 105 ? 20.420 -13.641 -53.956 1.00 87.56 105 LYS A CA 1
ATOM 863 C C . LYS A 1 105 ? 20.658 -14.938 -53.178 1.00 87.56 105 LYS A C 1
ATOM 865 O O . LYS A 1 105 ? 20.211 -15.984 -53.634 1.00 87.56 105 LYS A O 1
ATOM 870 N N . ILE A 1 106 ? 21.306 -14.864 -52.014 1.00 88.19 106 ILE A N 1
ATOM 871 C CA . ILE A 1 106 ? 21.558 -16.018 -51.131 1.00 88.19 106 ILE A CA 1
ATOM 872 C C . ILE A 1 106 ? 20.242 -16.598 -50.602 1.00 88.19 106 ILE A C 1
ATOM 874 O O . ILE A 1 106 ? 20.052 -17.809 -50.599 1.00 88.19 106 ILE A O 1
ATOM 878 N N . LEU A 1 107 ? 19.315 -15.732 -50.190 1.00 85.44 107 LEU A N 1
ATOM 879 C CA . LEU A 1 107 ? 18.021 -16.134 -49.634 1.00 85.44 107 LEU A CA 1
ATOM 880 C C . LEU A 1 107 ? 16.986 -16.524 -50.704 1.00 85.44 107 LEU A C 1
ATOM 882 O O . LEU A 1 107 ? 15.902 -16.984 -50.357 1.00 85.44 107 LEU A O 1
ATOM 886 N N . GLY A 1 108 ? 17.281 -16.327 -51.994 1.00 83.69 108 GLY A N 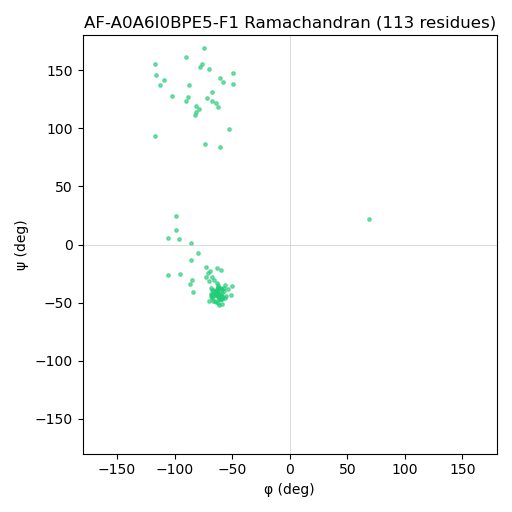1
ATOM 887 C CA . GLY A 1 108 ? 16.374 -16.662 -53.097 1.00 83.69 108 GLY A CA 1
ATOM 888 C C . GLY A 1 108 ? 15.118 -15.783 -53.185 1.00 83.69 108 GLY A C 1
ATOM 889 O O . GLY A 1 108 ? 14.118 -16.195 -53.770 1.00 83.69 108 GLY A O 1
ATOM 890 N N . ILE A 1 109 ? 15.139 -14.572 -52.615 1.00 83.81 109 ILE A N 1
ATOM 891 C CA . ILE A 1 109 ? 13.968 -13.684 -52.532 1.00 83.81 109 ILE A CA 1
ATOM 892 C C . ILE A 1 109 ? 14.066 -12.581 -53.592 1.00 83.81 109 ILE A C 1
ATOM 894 O O . ILE A 1 109 ? 15.040 -11.832 -53.658 1.00 83.81 109 ILE A O 1
ATOM 898 N N . LYS A 1 110 ? 13.014 -12.412 -54.402 1.00 70.88 110 LYS A N 1
ATOM 899 C CA . LYS A 1 110 ? 12.924 -11.327 -55.392 1.00 70.88 110 LYS A CA 1
ATOM 900 C C . LYS A 1 110 ? 12.452 -10.036 -54.711 1.00 70.88 110 LYS A C 1
ATOM 902 O O . LYS A 1 110 ? 11.302 -9.939 -54.287 1.00 70.88 110 LYS A O 1
ATOM 907 N N . ARG A 1 111 ? 13.318 -9.022 -54.609 1.00 63.81 111 ARG A N 1
ATOM 908 C CA . ARG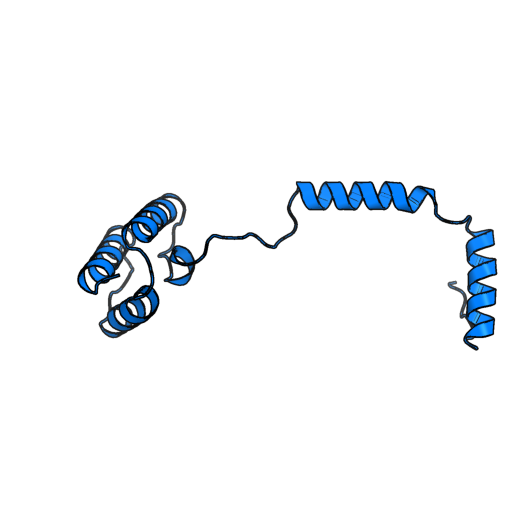 A 1 111 ? 12.928 -7.700 -54.083 1.00 63.81 111 ARG A CA 1
ATOM 909 C C . ARG A 1 111 ? 11.954 -6.994 -55.032 1.00 63.81 111 ARG A C 1
ATOM 911 O O . ARG A 1 111 ? 12.303 -6.735 -56.179 1.00 63.81 111 ARG A O 1
ATOM 918 N N . ARG A 1 112 ? 10.771 -6.611 -54.539 1.00 58.88 112 ARG A N 1
ATOM 919 C CA . ARG A 1 112 ? 9.982 -5.517 -55.134 1.00 58.88 112 ARG A CA 1
ATOM 920 C C . ARG A 1 112 ? 10.604 -4.203 -54.662 1.00 58.88 112 ARG A C 1
ATOM 922 O O . ARG A 1 112 ? 10.664 -3.964 -53.459 1.00 58.88 112 ARG A O 1
ATOM 929 N N . GLY A 1 113 ? 11.135 -3.404 -55.585 1.00 51.25 113 GLY A N 1
ATOM 930 C CA . GLY A 1 113 ? 11.614 -2.057 -55.262 1.00 51.25 113 GLY A CA 1
ATOM 931 C C . GLY A 1 113 ? 10.469 -1.199 -54.717 1.00 51.25 113 GLY A C 1
ATOM 932 O O . GLY A 1 113 ? 9.332 -1.352 -55.164 1.00 51.25 113 GLY A O 1
ATOM 933 N N . ARG A 1 114 ? 10.759 -0.331 -53.738 1.00 46.09 114 ARG A N 1
ATOM 934 C CA . ARG A 1 114 ? 9.855 0.770 -53.372 1.00 46.09 114 ARG A CA 1
ATOM 935 C C . ARG A 1 114 ? 9.761 1.701 -54.586 1.00 46.09 114 ARG A C 1
ATOM 937 O O . ARG A 1 114 ? 10.807 2.140 -55.059 1.00 46.09 114 ARG A O 1
ATOM 944 N N . GLN A 1 115 ? 8.545 1.910 -55.096 1.00 37.69 115 GLN A N 1
ATOM 945 C CA . GLN A 1 115 ? 8.220 3.084 -55.913 1.00 37.69 115 GLN A CA 1
ATOM 946 C C . GLN A 1 115 ? 8.269 4.336 -55.041 1.00 37.69 115 GLN A C 1
ATOM 948 O O . GLN A 1 115 ? 7.977 4.202 -53.827 1.00 37.69 115 GLN A O 1
#

Mean predicted aligned error: 13.18 Å

Nearest PDB structures (foldseek):
  1no1-assembly3_C  TM=8.711E-01  e=4.795E-04  Bacillus phage SPP1
  7xyg-assembly1_H  TM=3.293E-01  e=1.194E+00  Drosophila melanogaster
  8ott-assembly1_D  TM=3.137E-01  e=1.931E+00  Homo sapiens
  6m4d-assembly1_H  TM=3.192E-01  e=2.457E+00  Homo sapiens
  7xvl-assembly1_X  TM=3.164E-01  e=3.975E+00  Homo sapiens

Radius of gyration: 28.13 Å; Cα contacts (8 Å, |Δi|>4): 52; chains: 1; bounding box: 45×28×71 Å